Protein AF-A0A9P9TTV0-F1 (afdb_monomer_lite)

Structure (mmCIF, N/CA/C/O backbone):
data_AF-A0A9P9TTV0-F1
#
_entry.id   AF-A0A9P9TTV0-F1
#
loop_
_atom_site.group_PDB
_atom_site.id
_atom_site.type_symbol
_atom_site.label_atom_id
_atom_site.label_alt_id
_atom_site.label_comp_id
_atom_site.label_asym_id
_atom_site.label_entity_id
_atom_site.label_seq_id
_atom_site.pdbx_PDB_ins_code
_atom_site.Cartn_x
_atom_site.Cartn_y
_atom_site.Cartn_z
_atom_site.occupancy
_atom_site.B_iso_or_equiv
_atom_site.auth_seq_id
_atom_site.auth_comp_id
_atom_site.auth_asym_id
_atom_site.auth_atom_id
_atom_site.pdbx_PDB_model_num
ATOM 1 N N . MET A 1 1 ? -17.521 1.055 51.843 1.00 56.66 1 MET A N 1
ATOM 2 C CA . MET A 1 1 ? -17.299 0.271 50.604 1.00 56.66 1 MET A CA 1
ATOM 3 C C . MET A 1 1 ? -16.742 1.157 49.470 1.00 56.66 1 MET A C 1
ATOM 5 O O . MET A 1 1 ? -17.336 1.246 48.409 1.00 56.66 1 MET A O 1
ATOM 9 N N . ALA A 1 2 ? -15.589 1.816 49.669 1.00 62.19 2 ALA A N 1
ATOM 10 C CA . ALA A 1 2 ? -15.038 2.806 48.721 1.00 62.19 2 ALA A CA 1
ATOM 11 C C . ALA A 1 2 ? -14.170 2.207 47.590 1.00 62.19 2 ALA A C 1
ATOM 13 O O . ALA A 1 2 ? -14.008 2.813 46.536 1.00 62.19 2 ALA A O 1
ATOM 14 N N . ARG A 1 3 ? -13.651 0.982 47.773 1.00 66.50 3 ARG A N 1
ATOM 15 C CA . ARG A 1 3 ? -12.824 0.284 46.766 1.00 66.50 3 ARG A CA 1
ATOM 16 C C . ARG A 1 3 ? -13.603 -0.164 45.524 1.00 66.50 3 ARG A C 1
ATOM 18 O O . ARG A 1 3 ? -13.005 -0.360 44.471 1.00 66.50 3 ARG A O 1
ATOM 25 N N . GLY A 1 4 ? -14.922 -0.335 45.637 1.00 73.75 4 GLY A N 1
ATOM 26 C CA . GLY A 1 4 ? -15.765 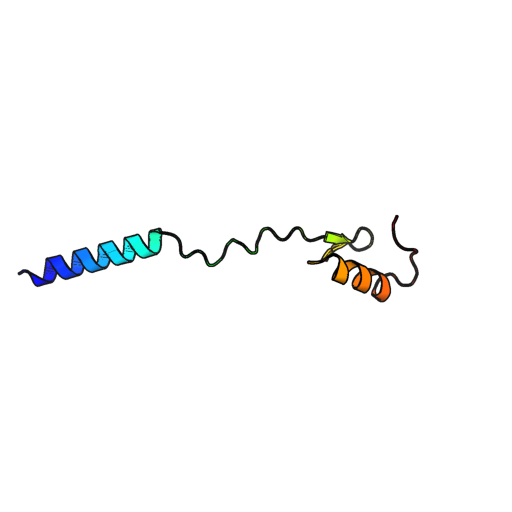-0.755 44.513 1.00 73.75 4 GLY A CA 1
ATOM 27 C C . GLY A 1 4 ? -15.854 0.311 43.421 1.00 73.75 4 GLY A C 1
ATOM 28 O O . GLY A 1 4 ? -15.729 -0.012 42.243 1.00 73.75 4 GLY A O 1
ATOM 29 N N . LEU A 1 5 ? -15.976 1.579 43.821 1.00 78.31 5 LEU A N 1
ATOM 30 C CA . LEU A 1 5 ? -16.078 2.720 42.905 1.00 78.31 5 LEU A CA 1
ATOM 31 C C . LEU A 1 5 ? -14.786 2.908 42.100 1.00 78.31 5 LEU A C 1
ATOM 33 O O . LEU A 1 5 ? -14.830 2.972 40.875 1.00 78.31 5 LEU A O 1
ATOM 37 N N . GLN A 1 6 ? -13.632 2.812 42.767 1.00 78.88 6 GLN A N 1
ATOM 38 C CA . GLN A 1 6 ? -12.321 2.902 42.115 1.00 78.88 6 GLN A CA 1
ATOM 39 C C . GLN A 1 6 ? -12.114 1.820 41.042 1.00 78.88 6 GLN A C 1
ATOM 41 O O . GLN A 1 6 ? -11.511 2.078 39.999 1.00 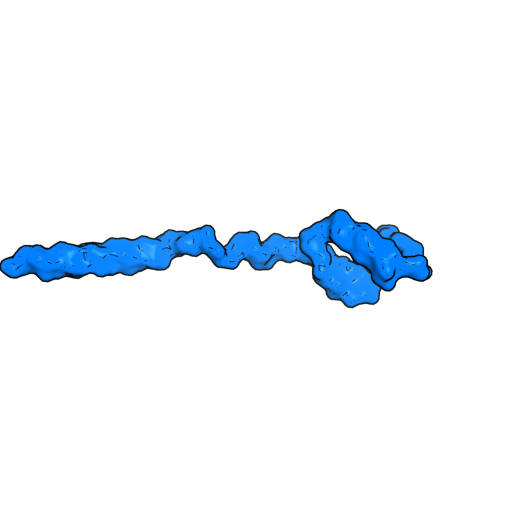78.88 6 GLN A O 1
ATOM 46 N N . LYS A 1 7 ? -12.635 0.604 41.266 1.00 82.69 7 LYS A N 1
ATOM 47 C CA . LYS A 1 7 ? -12.568 -0.483 40.278 1.00 82.69 7 LYS A CA 1
ATOM 48 C C . LYS A 1 7 ? -13.420 -0.174 39.042 1.00 82.69 7 LYS A C 1
ATOM 50 O O . LYS A 1 7 ? -12.987 -0.454 37.926 1.00 82.69 7 LYS A O 1
ATOM 55 N N . ILE A 1 8 ? -14.606 0.399 39.236 1.00 82.56 8 ILE A N 1
ATOM 56 C CA . ILE A 1 8 ? -15.537 0.738 38.152 1.00 82.56 8 ILE A CA 1
ATOM 57 C C . ILE A 1 8 ? -14.968 1.880 37.301 1.00 82.56 8 ILE A C 1
ATOM 59 O O . ILE A 1 8 ? -14.933 1.770 36.077 1.00 82.56 8 ILE A O 1
ATOM 63 N N . GLU A 1 9 ? -14.429 2.926 37.929 1.00 85.19 9 GLU A N 1
ATOM 64 C CA . GLU A 1 9 ? -13.786 4.046 37.228 1.00 85.19 9 GLU A CA 1
ATOM 65 C C . GLU A 1 9 ? -12.560 3.594 36.421 1.00 85.19 9 GLU A C 1
ATOM 67 O O . GLU A 1 9 ? -12.375 3.998 35.269 1.00 85.19 9 GLU A O 1
ATOM 72 N N . ALA A 1 10 ? -11.738 2.702 36.984 1.00 82.94 10 ALA A N 1
ATOM 73 C CA . ALA A 1 10 ? -10.589 2.141 36.277 1.00 82.94 10 ALA A CA 1
ATOM 74 C C . ALA A 1 10 ? -11.011 1.336 35.034 1.00 82.94 10 ALA A C 1
ATOM 76 O O . ALA A 1 10 ? -10.393 1.469 33.974 1.00 82.94 10 ALA A O 1
ATOM 77 N N . GLN A 1 11 ? -12.083 0.543 35.140 1.00 84.38 11 GLN A N 1
ATOM 78 C CA . GLN A 1 11 ? -12.636 -0.219 34.016 1.00 84.38 11 GLN A CA 1
ATOM 79 C C . GLN A 1 11 ? -13.215 0.696 32.930 1.00 84.38 11 GLN A C 1
ATOM 81 O O . GLN A 1 11 ? -12.940 0.484 31.747 1.00 84.38 11 GLN A O 1
ATOM 86 N N . GLN A 1 12 ? -13.951 1.743 33.312 1.00 85.25 12 GLN A N 1
ATOM 87 C CA . GLN A 1 12 ? -14.497 2.727 32.372 1.00 85.25 12 GLN A CA 1
ATOM 88 C C . GLN A 1 12 ? -13.384 3.470 31.622 1.00 85.25 12 GLN A C 1
ATOM 90 O O . GLN A 1 12 ? -13.410 3.547 30.394 1.00 85.25 12 GLN A O 1
ATOM 95 N N . LYS A 1 13 ? -12.340 3.918 32.330 1.00 81.44 13 LYS A N 1
ATOM 96 C CA . LYS A 1 13 ? -11.197 4.621 31.729 1.00 81.44 13 LYS A CA 1
ATOM 97 C C . LYS A 1 13 ? -10.380 3.730 30.789 1.00 81.44 13 LYS A C 1
ATOM 99 O O . LYS A 1 13 ? -9.880 4.209 29.772 1.00 81.44 13 LYS A O 1
ATOM 104 N N . ALA A 1 14 ? -10.233 2.442 31.101 1.00 76.12 14 ALA A N 1
ATOM 105 C CA . ALA A 1 14 ? -9.588 1.478 30.208 1.00 76.12 14 ALA A CA 1
ATOM 106 C C . ALA A 1 14 ? -10.427 1.227 28.942 1.00 76.12 14 ALA A C 1
ATOM 108 O O . ALA A 1 14 ? -9.883 1.232 27.837 1.00 76.12 14 ALA A O 1
ATOM 109 N N . ALA A 1 15 ? -11.749 1.095 29.087 1.00 75.25 15 ALA A N 1
ATOM 110 C CA . ALA A 1 15 ? -12.668 0.963 27.960 1.00 75.25 15 ALA A CA 1
ATOM 111 C C . ALA A 1 15 ? -12.666 2.215 27.066 1.00 75.25 15 ALA A C 1
ATOM 113 O O . ALA A 1 15 ? -12.657 2.094 25.844 1.00 75.25 15 ALA A O 1
ATOM 114 N N . GLU A 1 16 ? -12.602 3.420 27.638 1.00 75.12 16 GLU A N 1
ATOM 115 C CA . GLU A 1 16 ? -12.465 4.660 26.866 1.00 75.12 16 GLU A CA 1
ATOM 116 C C . GLU A 1 16 ? -11.138 4.748 26.106 1.00 75.12 16 GLU A C 1
ATOM 118 O O . GLU A 1 16 ? -11.116 5.180 24.953 1.00 75.12 16 GLU A O 1
ATOM 123 N N . LYS A 1 17 ? -10.028 4.308 26.712 1.00 68.88 17 LYS A N 1
ATOM 124 C CA . LYS A 1 17 ? -8.723 4.255 26.035 1.00 68.88 17 LYS A CA 1
ATOM 125 C C . LYS A 1 17 ? -8.703 3.241 24.889 1.00 68.88 17 LYS A C 1
ATOM 127 O O . LYS A 1 17 ? -8.096 3.523 23.862 1.00 68.88 17 LYS A O 1
ATOM 132 N N . ALA A 1 18 ? -9.397 2.111 25.030 1.00 64.94 18 ALA A N 1
ATOM 133 C CA . ALA A 1 18 ? -9.570 1.139 23.949 1.00 64.94 18 ALA A CA 1
ATOM 134 C C . ALA A 1 18 ? -10.464 1.676 22.813 1.00 64.94 18 ALA A C 1
ATOM 136 O O . ALA A 1 18 ? -10.188 1.424 21.642 1.00 64.94 18 ALA A O 1
ATOM 137 N N . LYS A 1 19 ? -11.500 2.464 23.140 1.00 66.00 19 LYS A N 1
ATOM 138 C CA . LYS A 1 19 ? -12.380 3.119 22.153 1.00 66.00 19 LYS A CA 1
ATOM 139 C C . LYS A 1 19 ? -11.699 4.273 21.411 1.00 66.00 19 LYS A C 1
ATOM 141 O O . LYS A 1 19 ? -12.015 4.510 20.251 1.00 66.00 19 LYS A O 1
ATOM 146 N N . LYS A 1 20 ? -10.735 4.963 22.032 1.00 61.34 20 LYS A N 1
ATOM 147 C CA . LYS A 1 20 ? -9.947 6.055 21.424 1.00 61.34 20 LYS A CA 1
ATOM 148 C C . LYS A 1 20 ? -8.827 5.572 20.490 1.00 61.34 20 LYS A C 1
ATOM 150 O O . LYS A 1 20 ? -7.776 6.197 20.426 1.00 61.34 20 LYS A O 1
ATOM 155 N N . GLY A 1 21 ? -9.086 4.495 19.747 1.00 54.69 21 GLY A N 1
ATOM 156 C CA . GLY A 1 21 ? -8.386 4.147 18.513 1.00 54.69 21 GLY A CA 1
ATOM 157 C C . GLY A 1 21 ? -6.867 4.113 18.635 1.00 54.69 21 GLY A C 1
ATOM 158 O O . GLY A 1 21 ? -6.187 5.075 1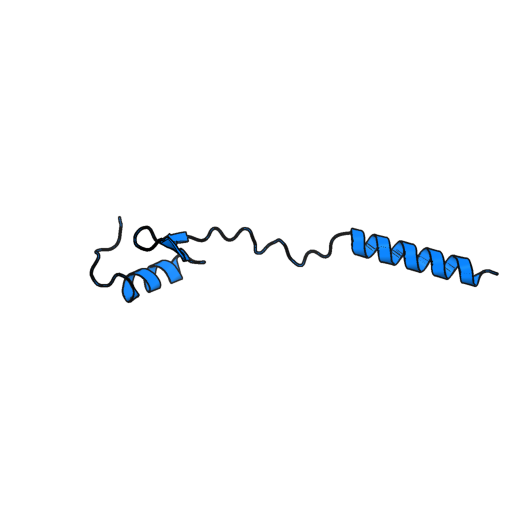8.284 1.00 54.69 21 GLY A O 1
ATOM 159 N N . GLY A 1 22 ? -6.327 2.965 19.046 1.00 51.16 22 GLY A N 1
ATOM 160 C CA . GLY A 1 22 ? -4.926 2.645 18.793 1.00 51.16 22 GLY A CA 1
ATOM 161 C C . GLY A 1 22 ? -4.636 2.789 17.298 1.00 51.16 22 GLY A C 1
ATOM 162 O O . GLY A 1 22 ? -5.077 1.986 16.477 1.00 51.16 22 GLY A O 1
ATOM 163 N N . ASN A 1 23 ? -3.938 3.862 16.939 1.00 56.94 23 ASN A N 1
ATOM 164 C CA . ASN A 1 23 ? -3.528 4.192 15.581 1.00 56.94 23 ASN A CA 1
ATOM 165 C C . ASN A 1 23 ? -2.426 3.229 15.109 1.00 56.94 23 ASN A C 1
ATOM 167 O O . ASN A 1 23 ? -1.257 3.607 15.033 1.00 56.94 23 ASN A O 1
ATOM 171 N N . SER A 1 24 ? -2.762 1.961 14.861 1.00 57.44 24 SER A N 1
ATOM 172 C CA . SER A 1 24 ? -1.727 0.941 14.632 1.00 57.44 24 SER A CA 1
ATOM 173 C C . SER A 1 24 ? -1.993 -0.042 13.497 1.00 57.44 24 SER A C 1
ATOM 175 O O . SER A 1 24 ? -1.138 -0.891 13.264 1.00 57.44 24 SER A O 1
ATOM 177 N N . ILE A 1 25 ? -3.111 0.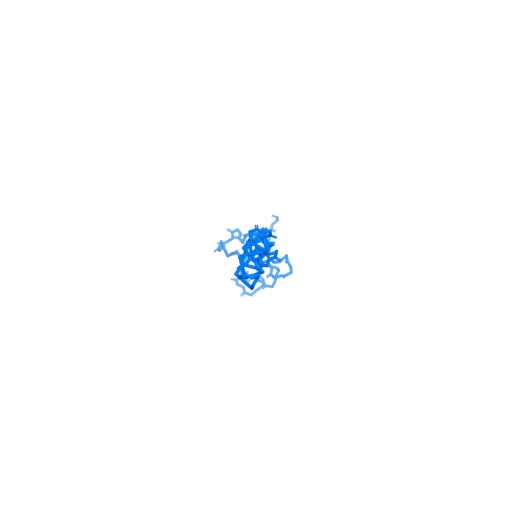043 12.763 1.00 55.56 25 ILE A N 1
ATOM 178 C CA . ILE A 1 25 ? -3.429 -0.984 11.744 1.00 55.56 25 ILE A CA 1
ATOM 179 C C . ILE A 1 25 ? -3.823 -0.432 10.358 1.00 55.56 25 ILE A C 1
ATOM 181 O O . ILE A 1 25 ? -3.613 -1.119 9.367 1.00 55.56 25 ILE A O 1
ATOM 185 N N . LEU A 1 26 ? -4.285 0.817 10.215 1.00 52.31 26 LEU A N 1
ATOM 186 C CA . LEU A 1 26 ? -4.996 1.225 8.983 1.00 52.31 26 LEU A CA 1
ATOM 187 C C . LEU A 1 26 ? -4.250 2.190 8.040 1.00 52.31 26 LEU A C 1
ATOM 189 O O . LEU A 1 26 ? -4.745 2.481 6.956 1.00 52.31 26 LEU A O 1
ATOM 193 N N . LYS A 1 27 ? -3.044 2.669 8.377 1.00 51.69 27 LYS A N 1
ATOM 194 C CA . LYS A 1 27 ? -2.259 3.518 7.448 1.00 51.69 27 LYS A CA 1
ATOM 195 C C . LYS A 1 27 ? -1.507 2.742 6.355 1.00 51.69 27 LYS A C 1
ATOM 197 O O . LYS A 1 27 ? -0.899 3.370 5.497 1.00 51.69 27 LYS A O 1
ATOM 202 N N . LYS A 1 28 ? -1.545 1.406 6.368 1.00 53.94 28 LYS A N 1
ATOM 203 C CA . LYS A 1 28 ? -0.855 0.553 5.381 1.00 53.94 28 LYS A CA 1
ATOM 204 C C . LYS A 1 28 ? -1.722 0.179 4.173 1.00 53.94 28 LYS A C 1
ATOM 206 O O . LYS A 1 28 ? -1.182 -0.268 3.172 1.00 53.94 28 LYS A O 1
ATOM 211 N N . ASP A 1 29 ? -3.033 0.409 4.244 1.00 52.59 29 ASP A N 1
ATOM 212 C CA . ASP A 1 29 ? -3.979 -0.029 3.206 1.00 52.59 29 ASP A CA 1
ATOM 213 C C . ASP A 1 29 ? -4.120 0.961 2.034 1.00 52.59 29 ASP A C 1
ATOM 215 O O . ASP A 1 29 ? -4.718 0.662 1.011 1.00 52.59 29 ASP A O 1
ATOM 219 N N . LYS A 1 30 ? -3.509 2.149 2.138 1.00 54.88 30 LYS A N 1
ATOM 220 C CA . LYS A 1 30 ? -3.467 3.144 1.052 1.00 54.88 30 LYS A CA 1
ATOM 221 C C . LYS A 1 30 ? -2.144 3.118 0.288 1.00 54.88 30 LYS A C 1
ATOM 223 O O . LYS A 1 30 ? -1.647 4.161 -0.130 1.00 54.88 30 LYS A O 1
ATOM 228 N N . GLY A 1 31 ? -1.544 1.941 0.134 1.00 57.09 31 GLY A N 1
ATOM 229 C CA . GLY A 1 31 ? -0.479 1.770 -0.844 1.00 57.09 31 GLY A CA 1
ATOM 230 C C . GLY A 1 31 ? -1.094 1.899 -2.231 1.00 57.09 31 GLY A C 1
ATOM 231 O O . GLY A 1 31 ? -1.776 0.981 -2.674 1.00 57.09 31 GLY A O 1
ATOM 232 N N . MET A 1 32 ? -0.889 3.028 -2.911 1.00 60.03 32 MET A N 1
ATOM 233 C CA . MET A 1 32 ? -1.020 3.081 -4.367 1.00 60.03 32 MET A CA 1
ATOM 234 C C . MET A 1 32 ? 0.001 2.093 -4.935 1.00 60.03 32 MET A C 1
ATOM 236 O O . MET A 1 32 ? 1.163 2.431 -5.138 1.00 60.03 32 MET A O 1
ATOM 240 N N . LYS A 1 33 ? -0.415 0.836 -5.093 1.00 69.88 33 LYS A N 1
ATOM 241 C CA . LYS A 1 33 ? 0.401 -0.198 -5.709 1.00 69.88 33 LYS A CA 1
ATOM 242 C C . LYS A 1 33 ? 0.387 0.068 -7.209 1.00 69.88 33 LYS A C 1
ATOM 244 O O . LYS A 1 33 ? -0.668 0.051 -7.841 1.00 69.88 33 LYS A O 1
ATOM 249 N N . PHE A 1 34 ? 1.550 0.350 -7.774 1.00 72.38 34 PHE A N 1
ATOM 250 C CA . PHE A 1 34 ? 1.731 0.473 -9.210 1.00 72.38 34 PHE A CA 1
ATOM 251 C C . PHE A 1 34 ? 1.451 -0.889 -9.841 1.00 72.38 34 PHE A C 1
ATOM 253 O O . PHE A 1 34 ? 2.127 -1.872 -9.539 1.00 72.38 34 PHE A O 1
ATOM 260 N N . GLN A 1 35 ? 0.442 -0.962 -10.701 1.00 79.44 35 GLN A N 1
ATOM 261 C CA . GLN A 1 35 ? 0.111 -2.192 -11.406 1.00 79.44 35 GLN A CA 1
ATOM 262 C C . GLN A 1 35 ? 0.943 -2.293 -12.687 1.00 79.44 35 GLN A C 1
ATOM 264 O O . GLN A 1 35 ? 0.972 -1.368 -13.496 1.00 79.44 35 GLN A O 1
ATOM 269 N N . CYS A 1 36 ? 1.614 -3.425 -12.892 1.00 81.62 36 CYS A N 1
ATOM 270 C CA . CYS A 1 36 ? 2.291 -3.704 -14.155 1.00 81.62 36 CYS A CA 1
ATOM 271 C C . CYS A 1 36 ? 1.249 -3.943 -15.262 1.00 81.62 36 CYS A C 1
ATOM 273 O O . CYS A 1 36 ? 0.405 -4.829 -15.133 1.00 81.62 36 CYS A O 1
ATOM 275 N N . SER A 1 37 ? 1.332 -3.212 -16.373 1.00 78.81 37 SER A N 1
ATOM 276 C CA . SER A 1 37 ? 0.420 -3.342 -17.521 1.00 78.81 37 SER A CA 1
ATOM 277 C C . SER A 1 37 ? 0.491 -4.710 -18.214 1.00 78.81 37 SER A C 1
ATOM 279 O O . SER A 1 37 ? -0.522 -5.203 -18.704 1.00 78.81 37 SER A O 1
ATOM 281 N N . THR A 1 38 ? 1.657 -5.360 -18.205 1.00 78.62 38 THR A N 1
ATOM 282 C CA . THR A 1 38 ? 1.891 -6.622 -18.928 1.00 78.62 38 THR A CA 1
ATOM 283 C C . THR A 1 38 ? 1.418 -7.854 -18.160 1.00 78.62 38 THR A C 1
ATOM 285 O O . THR A 1 38 ? 0.824 -8.762 -18.732 1.00 78.62 38 THR A O 1
ATOM 288 N N . CYS A 1 39 ? 1.691 -7.915 -16.855 1.00 84.38 39 CYS A N 1
ATOM 289 C CA . CYS A 1 39 ? 1.429 -9.113 -16.044 1.00 84.38 39 CYS A CA 1
ATOM 290 C C . CYS A 1 39 ? 0.504 -8.868 -14.853 1.00 84.38 39 CYS A C 1
ATOM 292 O O . CYS A 1 39 ? 0.259 -9.785 -14.073 1.00 84.38 39 CYS A O 1
ATOM 294 N N . ARG A 1 40 ? -0.009 -7.639 -14.704 1.00 80.12 40 ARG A N 1
ATOM 295 C CA . ARG A 1 40 ? -0.914 -7.220 -13.623 1.00 80.12 40 ARG A CA 1
ATOM 296 C C . ARG A 1 40 ? -0.348 -7.412 -12.215 1.00 80.12 40 ARG A C 1
ATOM 298 O O .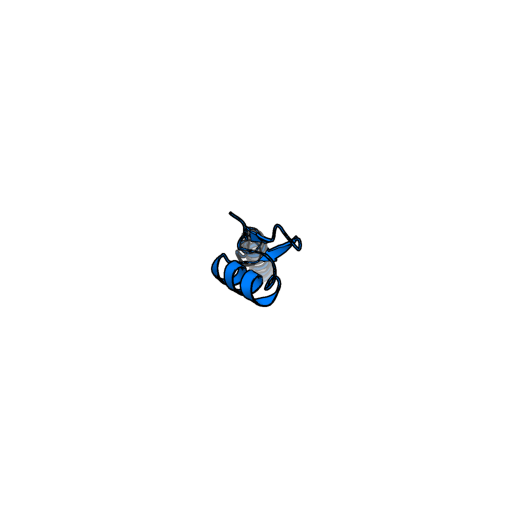 ARG A 1 40 ? -1.111 -7.370 -11.256 1.00 80.12 40 ARG A O 1
ATOM 305 N N . ALA A 1 41 ? 0.970 -7.572 -12.086 1.00 82.62 41 ALA A N 1
ATOM 306 C CA . ALA A 1 41 ? 1.637 -7.617 -10.795 1.00 82.62 41 ALA A CA 1
ATOM 307 C C . ALA A 1 41 ? 1.457 -6.285 -10.061 1.00 82.62 41 ALA A C 1
ATOM 309 O O . ALA A 1 41 ? 1.687 -5.216 -10.632 1.00 82.62 41 ALA A O 1
ATOM 310 N N . GLU A 1 42 ? 1.054 -6.365 -8.799 1.00 82.00 42 GLU A N 1
ATOM 311 C CA . GLU A 1 42 ? 0.978 -5.217 -7.907 1.00 82.00 42 GLU A CA 1
ATOM 312 C C . GLU A 1 42 ? 2.366 -4.942 -7.321 1.00 82.00 42 GLU A C 1
ATOM 314 O O . GLU A 1 42 ? 2.956 -5.810 -6.677 1.00 82.00 42 GLU A O 1
ATOM 319 N N . ILE A 1 43 ? 2.892 -3.740 -7.537 1.00 81.19 43 ILE A N 1
ATOM 320 C CA . ILE A 1 43 ? 4.225 -3.346 -7.082 1.00 81.19 43 ILE A CA 1
ATOM 321 C C . ILE A 1 43 ? 4.113 -2.146 -6.156 1.00 81.19 43 ILE A C 1
ATOM 323 O O . ILE A 1 43 ? 3.387 -1.195 -6.417 1.00 81.19 43 ILE A O 1
ATOM 327 N N . ASP A 1 44 ? 4.848 -2.189 -5.056 1.00 80.75 44 ASP A N 1
ATOM 328 C CA . ASP A 1 44 ? 4.793 -1.198 -3.987 1.00 80.75 44 ASP A CA 1
ATOM 329 C C . ASP A 1 44 ? 5.468 0.135 -4.347 1.00 80.75 44 ASP A C 1
ATOM 331 O O . ASP A 1 44 ? 5.067 1.175 -3.837 1.00 80.75 44 ASP A O 1
ATOM 335 N N . ASN A 1 45 ? 6.475 0.118 -5.227 1.00 79.31 45 ASN A N 1
ATOM 336 C CA . ASN A 1 45 ? 7.320 1.272 -5.529 1.00 79.31 45 ASN A CA 1
ATOM 337 C C . ASN A 1 45 ? 7.749 1.323 -7.006 1.00 79.31 45 ASN A C 1
ATOM 339 O O . ASN A 1 45 ? 7.998 0.294 -7.636 1.00 79.31 45 ASN A O 1
ATOM 343 N N . LEU A 1 46 ? 7.949 2.531 -7.549 1.00 80.75 46 LEU A N 1
ATOM 344 C CA . LEU A 1 46 ? 8.384 2.728 -8.942 1.00 80.75 46 LEU A CA 1
ATOM 345 C C . LEU A 1 46 ? 9.778 2.134 -9.228 1.00 80.75 46 LEU A C 1
ATOM 347 O O . LEU A 1 46 ? 10.026 1.628 -10.321 1.00 80.75 46 LEU A O 1
ATOM 351 N N . ASN A 1 47 ? 10.687 2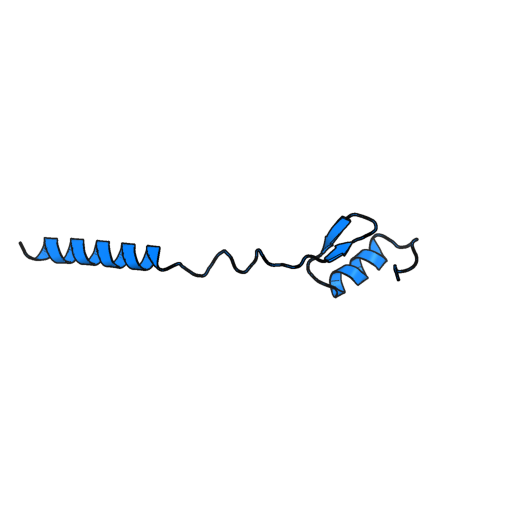.143 -8.246 1.00 83.38 47 ASN A N 1
ATOM 352 C CA . ASN A 1 47 ? 12.000 1.507 -8.401 1.00 83.38 47 ASN A CA 1
ATOM 353 C C . ASN A 1 47 ? 11.868 -0.019 -8.571 1.00 83.38 47 ASN A C 1
ATOM 355 O O . ASN A 1 47 ? 12.462 -0.613 -9.471 1.00 83.38 47 ASN A O 1
ATOM 359 N N . ASN A 1 48 ? 10.990 -0.634 -7.773 1.00 82.69 48 ASN A N 1
ATOM 360 C CA . ASN A 1 48 ? 10.683 -2.058 -7.875 1.00 82.69 48 ASN A CA 1
ATOM 361 C C . ASN A 1 48 ? 10.001 -2.388 -9.212 1.00 82.69 48 ASN A C 1
ATOM 363 O O . ASN A 1 48 ? 10.225 -3.470 -9.747 1.00 82.69 48 ASN A O 1
ATOM 367 N N . MET A 1 49 ? 9.254 -1.449 -9.808 1.00 83.12 49 MET A N 1
ATOM 368 C CA . MET A 1 49 ? 8.663 -1.614 -11.142 1.00 83.12 49 MET A CA 1
ATOM 369 C C . MET A 1 49 ? 9.723 -1.689 -12.248 1.00 83.12 49 MET A C 1
ATOM 371 O O . MET A 1 49 ? 9.610 -2.540 -13.128 1.00 83.12 49 MET A O 1
ATOM 375 N N . LYS A 1 50 ? 10.786 -0.874 -12.186 1.00 82.25 50 LYS A N 1
ATOM 376 C CA . LYS A 1 50 ? 11.901 -0.930 -13.154 1.00 82.25 50 LYS A CA 1
ATOM 377 C C . LYS A 1 50 ? 12.655 -2.259 -13.081 1.00 82.25 50 LYS A C 1
ATOM 379 O O . LYS A 1 50 ? 12.934 -2.873 -14.110 1.00 82.25 50 LYS A O 1
ATOM 384 N N . ILE A 1 51 ? 12.940 -2.725 -11.864 1.00 84.31 51 ILE A N 1
ATOM 385 C CA . ILE A 1 51 ? 13.595 -4.021 -11.629 1.00 84.31 51 ILE A CA 1
ATOM 386 C C . ILE A 1 51 ? 12.688 -5.167 -12.094 1.00 84.31 51 ILE A C 1
ATOM 388 O O . ILE A 1 51 ? 13.141 -6.077 -12.789 1.00 84.31 51 ILE A O 1
ATOM 392 N N . HIS A 1 52 ? 11.396 -5.100 -11.762 1.00 85.75 52 HIS A N 1
ATOM 393 C CA . HIS A 1 52 ? 10.395 -6.060 -12.213 1.00 85.75 52 HIS A CA 1
ATOM 394 C C . HIS A 1 52 ? 10.353 -6.152 -13.738 1.00 85.75 52 HIS A C 1
ATOM 396 O O . HIS A 1 52 ? 10.378 -7.257 -14.272 1.00 85.75 52 HIS A O 1
ATOM 402 N N . TRP A 1 53 ? 10.345 -5.017 -14.438 1.00 80.25 53 TRP A N 1
ATOM 403 C CA . TRP A 1 53 ? 10.345 -4.990 -15.898 1.00 80.25 53 TRP A CA 1
ATOM 404 C C . TRP A 1 53 ? 11.613 -5.592 -16.500 1.00 80.25 53 TRP A C 1
ATOM 406 O O . TRP A 1 53 ? 11.515 -6.461 -17.360 1.00 80.25 53 TRP A O 1
ATOM 416 N N . SER A 1 54 ? 12.789 -5.224 -15.989 1.00 79.19 54 SER A N 1
ATOM 417 C CA . SER A 1 54 ? 14.067 -5.771 -16.463 1.00 79.19 54 SER A CA 1
ATOM 418 C C . SER A 1 54 ? 14.183 -7.291 -16.255 1.00 79.19 54 SER A C 1
ATOM 420 O O . SER A 1 54 ? 14.686 -8.009 -17.116 1.00 79.19 54 SER A O 1
ATOM 422 N N . SER A 1 55 ? 13.670 -7.815 -15.135 1.00 80.00 55 SER A N 1
ATOM 423 C CA . SER A 1 55 ? 13.779 -9.241 -14.799 1.00 80.00 55 SER A CA 1
ATOM 424 C C . SER A 1 55 ? 12.665 -10.113 -15.392 1.00 80.00 55 SER A C 1
ATOM 426 O O . SER A 1 55 ? 12.928 -11.240 -15.814 1.00 80.00 55 SER A O 1
ATOM 428 N N . LYS A 1 56 ? 11.413 -9.635 -15.401 1.00 76.50 56 LYS A N 1
ATOM 429 C CA . LYS A 1 56 ? 10.235 -10.419 -15.817 1.00 76.50 56 LYS A CA 1
ATOM 430 C C . LYS A 1 56 ? 9.814 -10.168 -17.261 1.00 76.50 56 LYS A C 1
ATOM 432 O O . LYS A 1 56 ? 9.237 -11.071 -17.860 1.00 76.50 56 LYS A O 1
ATOM 437 N N . HIS A 1 57 ? 10.157 -9.010 -17.831 1.00 78.00 57 HIS A N 1
ATOM 438 C CA . HIS A 1 57 ? 9.836 -8.638 -19.215 1.00 78.00 57 HIS A CA 1
ATOM 439 C C . HIS A 1 57 ? 11.091 -8.385 -20.079 1.00 78.00 57 HIS A C 1
ATOM 441 O O . HIS A 1 57 ? 11.125 -7.402 -20.812 1.00 78.00 57 HIS A O 1
ATOM 447 N N . PRO A 1 58 ? 12.115 -9.269 -20.087 1.00 67.00 58 PRO A N 1
ATOM 448 C CA . PRO A 1 58 ? 13.381 -9.026 -20.796 1.00 67.00 58 PRO A CA 1
ATOM 449 C C . PRO A 1 58 ? 13.265 -8.997 -22.334 1.00 67.00 58 PRO A C 1
ATOM 451 O O . PRO A 1 58 ? 14.237 -8.690 -23.016 1.00 67.00 58 PRO A O 1
ATOM 454 N N . LYS A 1 59 ? 12.100 -9.352 -22.896 1.00 61.25 59 LYS A N 1
ATOM 455 C CA . LYS A 1 59 ? 11.819 -9.350 -24.346 1.00 61.25 59 LYS A CA 1
ATOM 456 C C . LYS A 1 59 ? 10.867 -8.240 -24.798 1.00 61.25 59 LYS A C 1
ATOM 458 O O . LYS A 1 59 ? 10.608 -8.138 -25.993 1.00 61.25 59 LYS A O 1
ATOM 463 N N . LEU A 1 60 ? 10.323 -7.445 -23.879 1.00 60.75 60 LEU A N 1
ATOM 464 C CA . LEU A 1 60 ? 9.405 -6.356 -24.210 1.00 60.75 60 LEU A CA 1
ATOM 465 C C . LEU A 1 60 ? 10.145 -5.035 -24.007 1.00 60.75 60 LEU A C 1
ATOM 467 O O . LEU A 1 60 ? 10.723 -4.805 -22.947 1.00 60.75 60 LEU A O 1
ATOM 471 N N . ALA A 1 61 ? 10.158 -4.185 -25.035 1.00 59.12 61 ALA A N 1
ATOM 472 C CA . ALA A 1 61 ? 10.654 -2.821 -24.902 1.00 59.12 61 ALA A CA 1
ATOM 473 C C . ALA A 1 61 ? 9.819 -2.099 -23.834 1.00 59.12 61 ALA A C 1
ATOM 475 O O . ALA A 1 61 ? 8.606 -2.309 -23.764 1.00 59.12 61 ALA A O 1
ATOM 476 N N . THR A 1 62 ? 10.491 -1.317 -22.984 1.00 53.47 62 THR A N 1
ATOM 477 C CA . THR A 1 62 ? 9.890 -0.494 -21.923 1.00 53.47 62 THR A CA 1
ATOM 478 C C . THR A 1 62 ? 8.576 0.126 -22.395 1.00 53.47 62 THR A C 1
ATOM 480 O O . THR A 1 62 ? 8.562 0.681 -23.495 1.00 53.47 62 THR A O 1
ATOM 483 N N . PRO A 1 63 ? 7.492 0.028 -21.607 1.00 61.47 63 PRO A N 1
ATOM 484 C CA . PRO A 1 63 ? 6.235 0.634 -22.002 1.00 61.47 63 PRO A CA 1
ATOM 485 C C . PRO A 1 63 ? 6.429 2.157 -21.944 1.00 61.47 63 PRO A C 1
ATOM 487 O O . PRO A 1 63 ? 6.989 2.652 -20.961 1.00 61.47 63 PRO A O 1
ATOM 490 N N . ASP A 1 64 ? 6.044 2.847 -23.018 1.00 54.75 64 ASP A N 1
ATOM 491 C CA . ASP A 1 64 ? 5.922 4.312 -23.064 1.00 54.75 64 ASP A CA 1
ATOM 492 C C . ASP A 1 64 ? 4.934 4.809 -21.994 1.00 54.75 64 ASP A C 1
ATOM 494 O O . ASP A 1 64 ? 3.870 4.158 -21.831 1.00 54.75 64 ASP A O 1
#

Secondary structure (DSSP, 8-state):
--HHHHHHHHHHHHHHHHHT--S-SSTTTT--PEEPTTT--EES-HHHHHHHHHHH-TTS----

pLDDT: mean 71.43, std 11.47, range [51.16, 85.75]

Sequence (64 aa):
MARGLQKIEAQQKAAEKAKKGGNSILKKDKGMKFQCSTCRAEIDNLNNMKIHWSSKHPKLATPD

Radius of gyration: 25.2 Å; chains: 1; bounding box: 31×16×76 Å

Foldseek 3Di:
DPVVVVVVVVVVVVVVVVVVDPPDPPPVPPQPFDADPPPRDGHRDPVVVVVCCVPVVVPDDDDD